Protein AF-A0A7S3IY42-F1 (afdb_monomer_lite)

Structure (mmCIF, N/CA/C/O backbone):
data_AF-A0A7S3IY42-F1
#
_entry.id   AF-A0A7S3IY42-F1
#
loop_
_atom_site.group_PDB
_atom_site.id
_atom_site.type_symbol
_atom_site.label_atom_id
_atom_site.label_alt_id
_atom_site.label_comp_id
_atom_site.label_asym_id
_atom_site.label_entity_id
_atom_site.label_seq_id
_atom_site.pdbx_PDB_ins_code
_atom_site.Cartn_x
_atom_site.Cartn_y
_atom_site.Cartn_z
_atom_site.occupancy
_atom_site.B_iso_or_equiv
_atom_site.auth_seq_id
_atom_site.auth_comp_id
_atom_site.auth_asym_id
_atom_site.auth_atom_id
_atom_site.pdbx_PDB_model_num
ATOM 1 N N . MET A 1 1 ? 15.808 -10.675 6.766 1.00 48.12 1 MET A N 1
ATOM 2 C CA . MET A 1 1 ? 15.452 -9.399 7.448 1.00 48.12 1 MET A CA 1
ATOM 3 C C . MET A 1 1 ? 15.768 -8.219 6.536 1.00 48.12 1 MET A C 1
ATOM 5 O O . MET A 1 1 ? 15.160 -7.177 6.728 1.00 48.12 1 MET A O 1
ATOM 9 N N . ASP A 1 2 ? 16.646 -8.403 5.539 1.00 58.22 2 ASP A N 1
ATOM 10 C CA . ASP A 1 2 ? 17.014 -7.414 4.513 1.00 58.22 2 ASP A CA 1
ATOM 11 C C . ASP A 1 2 ? 15.965 -7.301 3.373 1.00 58.22 2 ASP A C 1
ATOM 13 O O . ASP A 1 2 ? 16.101 -6.490 2.456 1.00 58.22 2 ASP A O 1
ATOM 17 N N . ASP A 1 3 ? 14.901 -8.100 3.466 1.00 70.06 3 ASP A N 1
ATOM 18 C CA . ASP A 1 3 ? 13.913 -8.363 2.422 1.00 70.06 3 ASP A CA 1
ATOM 19 C C . ASP A 1 3 ? 12.650 -7.485 2.542 1.00 70.06 3 ASP A C 1
ATOM 21 O O . ASP A 1 3 ? 11.837 -7.422 1.618 1.00 70.06 3 ASP A O 1
ATOM 25 N N . LYS A 1 4 ? 12.448 -6.831 3.696 1.00 78.31 4 LYS A N 1
ATOM 26 C CA . LYS A 1 4 ? 11.271 -5.995 3.984 1.00 78.31 4 LYS A CA 1
ATOM 27 C C . LYS A 1 4 ? 11.601 -4.515 3.848 1.00 78.31 4 LYS A C 1
ATOM 29 O O . LYS A 1 4 ? 12.685 -4.069 4.220 1.00 78.31 4 LYS A O 1
ATOM 34 N N . PHE A 1 5 ? 10.617 -3.733 3.411 1.00 86.31 5 PHE A N 1
ATOM 35 C CA . PHE A 1 5 ? 10.705 -2.279 3.472 1.00 86.31 5 PHE A CA 1
ATOM 36 C C . PHE A 1 5 ? 10.793 -1.825 4.933 1.0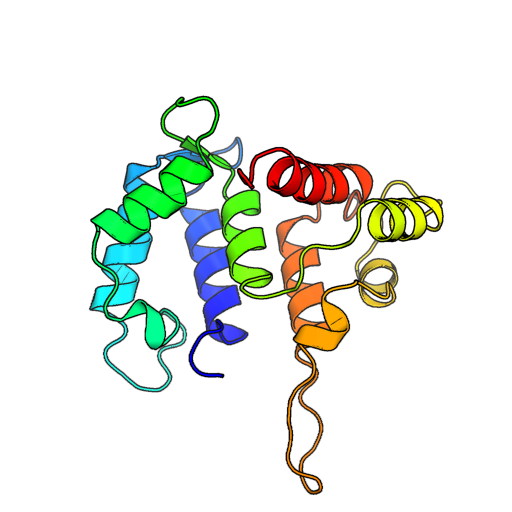0 86.31 5 PHE A C 1
ATOM 38 O O . PHE A 1 5 ? 9.995 -2.239 5.787 1.00 86.31 5 PHE A O 1
ATOM 45 N N . ASN A 1 6 ? 11.748 -0.953 5.243 1.00 87.31 6 ASN A N 1
ATOM 46 C CA . ASN A 1 6 ? 11.735 -0.248 6.519 1.00 87.31 6 ASN A CA 1
ATOM 47 C C . ASN A 1 6 ? 10.616 0.820 6.531 1.00 87.31 6 ASN A C 1
ATOM 49 O O . ASN A 1 6 ? 10.054 1.164 5.492 1.00 87.31 6 ASN A O 1
ATOM 53 N N . VAL A 1 7 ? 10.252 1.316 7.716 1.00 89.44 7 VAL A N 1
ATOM 54 C CA . VAL A 1 7 ? 9.140 2.277 7.868 1.00 89.44 7 VAL A CA 1
ATOM 55 C C . VAL A 1 7 ? 9.352 3.554 7.029 1.00 89.44 7 VAL A C 1
ATOM 57 O O . VAL A 1 7 ? 8.431 3.930 6.304 1.00 89.44 7 VAL A O 1
ATOM 60 N N . PRO A 1 8 ? 10.540 4.195 7.032 1.00 89.38 8 PRO A N 1
ATOM 61 C CA . PRO A 1 8 ? 10.821 5.319 6.135 1.00 89.38 8 PRO A CA 1
ATOM 62 C C . PRO A 1 8 ? 10.615 5.015 4.643 1.00 89.38 8 PRO A C 1
ATOM 64 O O . PRO A 1 8 ? 9.998 5.817 3.943 1.00 89.38 8 PRO A O 1
ATOM 67 N N . GLN A 1 9 ? 11.074 3.853 4.168 1.00 89.56 9 GLN A N 1
ATOM 68 C CA . GLN A 1 9 ? 10.902 3.429 2.775 1.00 89.56 9 GLN A CA 1
ATOM 69 C C . GLN A 1 9 ? 9.431 3.235 2.406 1.00 89.56 9 GLN A C 1
ATOM 71 O O . GLN A 1 9 ? 9.023 3.631 1.316 1.00 89.56 9 GLN A O 1
ATOM 76 N N . LEU A 1 10 ? 8.622 2.672 3.311 1.00 92.00 10 LEU A N 1
ATOM 77 C CA . LEU A 1 10 ? 7.178 2.549 3.101 1.00 92.00 10 LEU A CA 1
ATOM 78 C C . LEU A 1 10 ? 6.512 3.918 2.980 1.00 92.00 10 LEU A C 1
ATOM 80 O O . LEU A 1 10 ? 5.762 4.137 2.035 1.00 92.00 10 LEU A O 1
ATOM 84 N N . ASN A 1 11 ? 6.824 4.853 3.879 1.00 93.12 11 ASN A N 1
ATOM 85 C CA . ASN A 1 11 ? 6.273 6.208 3.823 1.00 93.12 11 ASN A CA 1
ATOM 86 C C . ASN A 1 11 ? 6.634 6.922 2.513 1.00 93.12 11 ASN A C 1
ATOM 88 O O . ASN A 1 11 ? 5.759 7.492 1.861 1.00 93.12 11 ASN A O 1
ATOM 92 N N . SER A 1 12 ? 7.905 6.850 2.096 1.00 92.94 12 SER A N 1
ATOM 93 C CA . SER A 1 12 ? 8.359 7.409 0.816 1.00 92.94 12 SER A CA 1
ATOM 94 C C . SER A 1 12 ? 7.630 6.772 -0.366 1.00 92.94 12 SER A C 1
ATOM 96 O O . SER A 1 12 ? 7.133 7.492 -1.230 1.00 92.94 12 SER A O 1
ATOM 98 N N . LEU A 1 13 ? 7.528 5.440 -0.399 1.00 93.81 13 LEU A N 1
ATOM 99 C CA . LEU A 1 13 ? 6.859 4.726 -1.483 1.00 93.81 13 LEU A CA 1
ATOM 100 C C . LEU A 1 13 ? 5.370 5.080 -1.564 1.00 93.81 13 LEU A C 1
ATOM 102 O O . LEU A 1 13 ? 4.885 5.389 -2.647 1.00 93.81 13 LEU A O 1
ATOM 106 N N . VAL A 1 14 ? 4.655 5.065 -0.437 1.00 95.06 14 VAL A N 1
ATOM 107 C CA . VAL A 1 14 ? 3.222 5.394 -0.374 1.00 95.06 14 VAL A CA 1
ATOM 108 C C . VAL A 1 14 ? 2.967 6.813 -0.873 1.00 95.06 14 VAL A C 1
ATOM 110 O O . VAL A 1 14 ? 2.059 7.028 -1.674 1.00 95.06 14 VAL A O 1
ATOM 113 N N . MET A 1 15 ? 3.785 7.776 -0.442 1.00 94.69 15 MET A N 1
ATOM 114 C CA . MET A 1 15 ? 3.671 9.162 -0.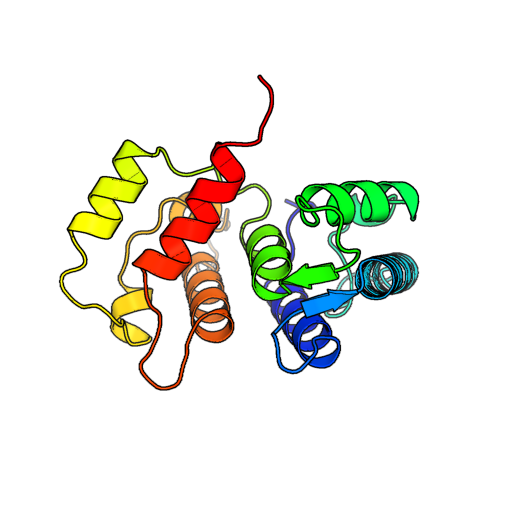887 1.00 94.69 15 MET A CA 1
ATOM 115 C C . MET A 1 15 ? 3.922 9.298 -2.393 1.00 94.69 15 MET A C 1
ATOM 117 O O . MET A 1 15 ? 3.151 9.963 -3.079 1.00 94.69 15 MET A O 1
ATOM 121 N N . GLU A 1 16 ? 4.967 8.660 -2.926 1.00 95.06 16 GLU A N 1
ATOM 122 C CA . GLU A 1 16 ? 5.263 8.693 -4.364 1.00 95.06 16 GLU A CA 1
ATOM 123 C C . GLU A 1 16 ? 4.162 8.046 -5.201 1.00 95.06 16 GLU A C 1
ATOM 125 O O . GLU A 1 16 ? 3.758 8.619 -6.208 1.00 95.06 16 GLU A O 1
ATOM 130 N N . LEU A 1 17 ? 3.633 6.901 -4.767 1.00 96.38 17 LEU A N 1
ATOM 131 C CA . LEU A 1 17 ? 2.496 6.261 -5.423 1.00 96.38 17 LEU A CA 1
ATOM 132 C C . LEU A 1 17 ? 1.277 7.188 -5.428 1.00 96.38 17 LEU A C 1
ATOM 134 O O . LEU A 1 17 ? 0.692 7.418 -6.480 1.00 96.38 17 LEU A O 1
ATOM 138 N N . LYS A 1 18 ? 0.948 7.799 -4.287 1.00 95.69 18 LYS A N 1
ATOM 139 C CA . LYS A 1 18 ? -0.169 8.745 -4.191 1.00 95.69 18 LYS A CA 1
ATOM 140 C C . LYS A 1 18 ? -0.010 9.947 -5.128 1.00 95.69 18 LYS A C 1
ATOM 142 O O . LYS A 1 18 ? -0.997 10.396 -5.690 1.00 95.69 18 LYS A O 1
ATOM 147 N N . MET A 1 19 ? 1.207 10.464 -5.308 1.00 95.88 19 MET A N 1
ATOM 148 C CA . MET A 1 19 ? 1.471 11.577 -6.233 1.00 95.88 19 MET A CA 1
ATOM 149 C C . MET A 1 19 ? 1.353 11.186 -7.712 1.00 95.88 19 MET A C 1
ATOM 151 O O . MET A 1 19 ? 1.130 12.055 -8.548 1.00 95.88 19 MET A O 1
ATOM 155 N N . LEU A 1 20 ? 1.556 9.909 -8.040 1.00 96.94 20 LEU A N 1
ATOM 156 C CA . LEU A 1 20 ? 1.462 9.390 -9.408 1.00 96.94 20 LEU A CA 1
ATOM 157 C C . LEU A 1 20 ? 0.054 8.909 -9.767 1.00 96.94 20 LEU A C 1
ATOM 159 O O . LEU A 1 20 ? -0.204 8.643 -10.941 1.00 96.94 20 LEU A O 1
ATOM 163 N N . ALA A 1 21 ? -0.813 8.748 -8.770 1.00 96.62 21 ALA A N 1
ATOM 164 C CA . ALA A 1 21 ? -2.184 8.322 -8.964 1.00 96.62 21 ALA A CA 1
ATOM 165 C C . ALA A 1 21 ? -3.053 9.456 -9.518 1.00 96.62 21 ALA A C 1
ATOM 167 O O . ALA A 1 21 ? -2.842 10.629 -9.206 1.00 96.62 21 ALA A O 1
ATOM 168 N N . ASP A 1 22 ? -4.034 9.089 -10.334 1.00 95.50 22 ASP A N 1
ATOM 169 C CA . ASP A 1 22 ? -5.075 9.995 -10.808 1.00 95.50 22 ASP A CA 1
ATOM 170 C C . ASP A 1 22 ? -6.185 10.213 -9.758 1.00 95.50 22 ASP A C 1
ATOM 172 O O . ASP A 1 22 ? -6.109 9.750 -8.615 1.00 95.50 22 ASP A O 1
ATOM 176 N N . GLU A 1 23 ? -7.227 10.952 -10.148 1.00 93.06 23 GLU A N 1
ATOM 177 C CA . GLU A 1 23 ? -8.392 11.252 -9.303 1.00 93.06 23 GLU A CA 1
ATOM 178 C C . GLU A 1 23 ? -9.183 9.995 -8.898 1.00 93.06 23 GLU A C 1
ATOM 180 O O . GLU A 1 23 ? -9.865 10.005 -7.874 1.00 93.06 23 GLU A O 1
ATOM 185 N N . GLU A 1 24 ? -9.060 8.905 -9.661 1.00 92.75 24 GLU A N 1
ATOM 186 C CA . GLU A 1 24 ? -9.687 7.607 -9.388 1.00 92.75 24 GLU A CA 1
ATOM 187 C C . GLU A 1 24 ? -8.771 6.668 -8.587 1.00 92.75 24 GLU A C 1
ATOM 189 O O . GLU A 1 24 ? -9.080 5.489 -8.402 1.00 92.75 24 GLU A O 1
ATOM 194 N N . GLU A 1 25 ? -7.652 7.186 -8.071 1.00 93.56 25 GLU A N 1
ATOM 195 C CA . GLU A 1 25 ? -6.660 6.433 -7.303 1.00 93.56 25 GLU A CA 1
ATOM 196 C C . GLU A 1 25 ? -5.941 5.353 -8.133 1.00 93.56 25 GLU A C 1
ATOM 198 O O . GLU A 1 25 ? -5.400 4.388 -7.577 1.00 93.56 25 GLU A O 1
ATOM 203 N N . ASN A 1 26 ? -5.895 5.508 -9.457 1.00 95.25 26 ASN A N 1
ATOM 204 C CA . ASN A 1 26 ? -5.246 4.575 -10.368 1.00 95.25 26 ASN A CA 1
ATOM 205 C C . ASN A 1 26 ? -3.892 5.100 -10.854 1.00 95.25 26 ASN A C 1
ATOM 207 O O . ASN A 1 26 ? -3.679 6.293 -11.045 1.00 95.25 26 ASN A O 1
ATOM 211 N N . ILE A 1 27 ? -2.955 4.181 -11.079 1.00 96.75 27 ILE A N 1
ATOM 212 C CA . ILE A 1 27 ? -1.657 4.445 -11.701 1.00 96.75 27 ILE A CA 1
ATOM 213 C C . ILE A 1 27 ? -1.550 3.583 -12.951 1.00 96.75 27 ILE A C 1
ATOM 215 O O . ILE A 1 27 ? -1.801 2.379 -12.908 1.00 96.75 27 ILE A O 1
ATOM 219 N N . GLN A 1 28 ? -1.113 4.175 -14.062 1.00 97.25 28 GLN A N 1
ATOM 220 C CA . GLN A 1 28 ? -0.789 3.412 -15.267 1.00 97.25 28 GLN A CA 1
ATOM 221 C C . GLN A 1 28 ? 0.344 2.421 -14.987 1.00 97.25 28 GLN A C 1
ATOM 223 O O . GLN A 1 28 ? 1.377 2.790 -14.425 1.00 97.25 28 GLN A O 1
ATOM 228 N N . ASN A 1 29 ? 0.216 1.183 -15.465 1.00 96.31 29 ASN A N 1
ATOM 229 C CA . ASN A 1 29 ? 1.188 0.119 -15.201 1.00 96.31 29 ASN A CA 1
ATOM 230 C C . ASN A 1 29 ? 2.622 0.546 -15.520 1.00 96.31 29 ASN A C 1
ATOM 232 O O . ASN A 1 29 ? 3.542 0.311 -14.740 1.00 96.31 29 ASN A O 1
ATOM 236 N N . ARG A 1 30 ? 2.799 1.224 -16.659 1.00 96.88 30 ARG A N 1
ATOM 237 C CA . ARG A 1 30 ? 4.090 1.758 -17.096 1.00 96.88 30 ARG A CA 1
ATOM 238 C C . ARG A 1 30 ? 4.704 2.702 -16.060 1.00 96.88 30 ARG A C 1
ATOM 240 O O . ARG A 1 30 ? 5.880 2.558 -15.746 1.00 96.88 30 ARG A O 1
ATOM 247 N N . VAL A 1 31 ? 3.912 3.619 -15.509 1.00 97.06 31 VAL A N 1
ATOM 248 C CA . VAL A 1 31 ? 4.357 4.598 -14.506 1.00 97.06 31 VAL A CA 1
ATOM 249 C C . VAL A 1 31 ? 4.770 3.895 -13.210 1.00 97.06 31 VAL A C 1
ATOM 251 O O . VAL A 1 31 ? 5.823 4.201 -12.651 1.00 97.06 31 VAL A O 1
ATOM 254 N N . ALA A 1 32 ? 3.999 2.896 -12.766 1.00 96.19 32 ALA A N 1
ATOM 255 C CA . ALA A 1 32 ? 4.358 2.086 -11.602 1.00 96.19 32 ALA A CA 1
ATOM 256 C C . ALA A 1 32 ? 5.674 1.312 -11.822 1.00 96.19 32 ALA A C 1
ATOM 258 O O . ALA A 1 32 ? 6.541 1.298 -10.950 1.00 96.19 32 ALA A O 1
ATOM 259 N N . ILE A 1 33 ? 5.862 0.706 -12.999 1.00 96.06 33 ILE A N 1
ATOM 260 C CA . ILE A 1 33 ? 7.099 -0.009 -13.352 1.00 96.06 33 ILE A CA 1
ATOM 261 C C . ILE A 1 33 ? 8.296 0.950 -13.370 1.00 96.06 33 ILE A C 1
ATOM 263 O O . ILE A 1 33 ? 9.326 0.657 -12.761 1.00 96.06 33 ILE A O 1
ATOM 267 N N . GLU A 1 34 ? 8.167 2.102 -14.033 1.00 95.25 34 GLU A N 1
ATOM 268 C CA . GLU A 1 34 ? 9.221 3.120 -14.121 1.00 95.25 34 GLU A CA 1
ATOM 269 C C . GLU A 1 34 ? 9.623 3.644 -12.734 1.00 95.25 34 GLU A C 1
ATOM 271 O O . GLU A 1 34 ? 10.816 3.817 -12.465 1.00 95.25 34 GLU A O 1
ATOM 276 N N . LEU A 1 35 ? 8.660 3.816 -11.817 1.00 94.88 35 LEU A N 1
ATOM 277 C CA . LEU A 1 35 ? 8.927 4.153 -10.418 1.00 94.88 35 LEU A CA 1
ATOM 278 C C . LEU A 1 35 ? 9.857 3.125 -9.761 1.00 94.88 35 LEU A C 1
ATOM 280 O O . LEU A 1 35 ? 10.886 3.507 -9.199 1.00 94.88 35 LEU A O 1
ATOM 284 N N . PHE A 1 36 ? 9.522 1.834 -9.831 1.00 93.62 36 PHE A N 1
ATOM 285 C CA . PHE A 1 36 ? 10.327 0.791 -9.194 1.00 93.62 36 PHE A CA 1
ATOM 286 C C . PHE A 1 36 ? 11.702 0.629 -9.842 1.00 93.62 36 PHE A C 1
ATOM 288 O O . PHE A 1 36 ? 12.687 0.485 -9.121 1.00 93.62 36 PHE A O 1
ATOM 295 N N . VAL A 1 37 ? 11.801 0.726 -11.171 1.00 92.06 37 VAL A N 1
ATOM 296 C CA . VAL A 1 37 ? 13.094 0.705 -11.877 1.00 92.06 37 VAL A CA 1
ATOM 297 C C . VAL A 1 37 ? 13.975 1.876 -11.435 1.00 92.06 37 VAL A C 1
ATOM 299 O O . VAL A 1 37 ? 15.148 1.685 -11.121 1.00 92.06 37 VAL A O 1
ATOM 302 N N . ARG A 1 38 ? 13.419 3.089 -11.346 1.00 90.56 38 ARG A N 1
ATOM 303 C CA . ARG A 1 38 ? 14.154 4.266 -10.862 1.00 90.56 38 ARG A CA 1
ATOM 304 C C . ARG A 1 38 ? 14.612 4.079 -9.415 1.00 90.56 38 ARG A C 1
ATOM 306 O O . ARG A 1 38 ? 15.766 4.360 -9.098 1.00 90.56 38 ARG A O 1
ATOM 313 N N . LYS A 1 39 ? 13.736 3.589 -8.531 1.00 89.50 39 LYS A N 1
ATOM 314 C CA . LYS A 1 39 ? 14.088 3.355 -7.121 1.00 89.50 39 LYS A CA 1
ATOM 315 C C . LYS A 1 39 ? 15.136 2.248 -6.978 1.00 89.50 39 LYS A C 1
ATOM 317 O O . LYS A 1 39 ? 16.066 2.424 -6.195 1.00 89.50 39 LYS A O 1
ATOM 322 N N . SER A 1 40 ? 15.074 1.164 -7.759 1.00 87.31 40 SER A N 1
ATOM 323 C CA . SER A 1 40 ? 16.086 0.094 -7.714 1.00 87.31 40 SER A CA 1
ATOM 324 C C . SER A 1 40 ? 17.463 0.589 -8.168 1.00 87.31 40 SER A C 1
ATOM 326 O O . SER A 1 40 ? 18.467 0.294 -7.523 1.00 87.31 40 SER A O 1
ATOM 328 N N . GLN A 1 41 ? 17.515 1.427 -9.209 1.00 82.31 41 GLN A N 1
ATOM 329 C CA . GLN A 1 41 ? 18.757 2.034 -9.701 1.00 82.31 41 GLN A CA 1
ATOM 330 C C . GLN A 1 41 ? 19.376 3.036 -8.719 1.00 82.31 41 GLN A C 1
ATOM 332 O O . GLN A 1 41 ? 20.603 3.171 -8.680 1.00 82.31 41 GLN A O 1
ATOM 337 N N . ASN A 1 42 ? 18.544 3.719 -7.929 1.00 75.19 42 ASN A N 1
ATOM 338 C CA . ASN A 1 42 ? 18.976 4.730 -6.964 1.00 75.19 42 ASN A CA 1
ATOM 339 C C . ASN A 1 42 ? 19.322 4.152 -5.581 1.00 75.19 42 ASN A C 1
ATOM 341 O O . ASN A 1 42 ? 20.045 4.799 -4.831 1.00 75.19 42 ASN A O 1
ATOM 345 N N . SER A 1 43 ? 18.919 2.909 -5.285 1.00 65.94 43 SER A N 1
ATOM 346 C CA . SER A 1 43 ? 19.130 2.208 -4.000 1.00 65.94 43 SER A CA 1
ATOM 347 C C . SER A 1 43 ? 20.584 1.766 -3.742 1.00 65.94 43 SER A C 1
ATOM 349 O O . SER A 1 43 ? 20.838 0.684 -3.214 1.00 65.94 43 SER A O 1
ATOM 351 N N . LYS A 1 44 ? 21.575 2.570 -4.140 1.00 59.12 44 LYS A N 1
ATOM 352 C CA . LYS A 1 44 ? 23.005 2.215 -4.098 1.00 59.12 44 LYS A CA 1
ATOM 353 C C . LYS A 1 44 ? 23.685 2.488 -2.752 1.00 59.12 44 LYS A C 1
ATOM 355 O O . LYS A 1 44 ? 24.853 2.141 -2.599 1.00 59.12 44 LYS A O 1
ATOM 360 N N . PHE A 1 45 ? 22.982 3.069 -1.777 1.00 54.75 45 PHE A N 1
ATOM 361 C CA . PHE A 1 45 ? 23.552 3.437 -0.479 1.00 54.75 45 PHE A CA 1
ATOM 362 C C . PHE A 1 45 ? 22.745 2.872 0.698 1.00 54.75 45 PHE A C 1
ATOM 364 O O . PHE A 1 45 ? 21.514 2.883 0.703 1.00 54.75 45 PHE A O 1
ATOM 371 N N . LEU A 1 46 ? 23.460 2.382 1.717 1.00 51.09 46 LEU A N 1
ATOM 372 C CA . LEU A 1 46 ? 22.894 1.971 3.005 1.00 51.09 46 LEU A CA 1
ATOM 373 C C . LEU A 1 46 ? 22.165 3.160 3.649 1.00 51.09 46 LEU A C 1
ATOM 375 O O . LEU A 1 46 ? 22.785 4.186 3.915 1.00 51.09 46 LEU A O 1
ATOM 379 N N . GLY A 1 47 ? 20.867 3.004 3.918 1.00 56.72 47 GLY A N 1
ATOM 380 C CA . GLY A 1 47 ? 20.050 4.030 4.577 1.00 56.72 47 GLY A CA 1
ATOM 381 C C . GLY A 1 47 ? 19.311 4.986 3.637 1.00 56.72 47 GLY A C 1
ATOM 382 O O . GLY A 1 47 ? 18.789 5.992 4.108 1.00 56.72 47 GLY A O 1
ATOM 383 N N . ASP A 1 48 ? 19.234 4.692 2.334 1.00 68.06 48 ASP A N 1
ATOM 384 C CA . ASP A 1 48 ? 18.375 5.460 1.431 1.00 68.06 48 ASP A CA 1
ATOM 385 C C . ASP A 1 48 ? 16.889 5.213 1.751 1.00 68.06 48 ASP A C 1
ATOM 387 O O . ASP A 1 48 ? 16.309 4.172 1.422 1.00 68.06 48 ASP A O 1
ATOM 391 N N . ASN A 1 49 ? 16.273 6.197 2.409 1.00 72.31 49 ASN A N 1
ATOM 392 C CA . ASN A 1 49 ? 14.845 6.210 2.726 1.00 72.31 49 ASN A CA 1
ATOM 393 C C . ASN A 1 49 ? 13.971 6.223 1.460 1.00 72.31 49 ASN A C 1
ATOM 395 O O . ASN A 1 49 ? 12.811 5.839 1.534 1.00 72.31 49 ASN A O 1
ATOM 399 N N . GLY A 1 50 ? 14.513 6.644 0.311 1.00 73.44 50 GLY A N 1
ATOM 400 C CA . GLY A 1 50 ? 13.859 6.572 -0.994 1.00 73.44 50 GLY A CA 1
ATOM 401 C C . GLY A 1 50 ? 14.161 5.284 -1.765 1.00 73.44 50 GLY A C 1
ATOM 402 O O . GLY A 1 50 ? 13.713 5.143 -2.905 1.00 73.44 50 GLY A O 1
ATOM 403 N N . GLY A 1 51 ? 14.906 4.349 -1.177 1.00 81.12 51 GLY A N 1
ATOM 404 C CA . GLY A 1 51 ? 15.288 3.096 -1.816 1.00 81.12 51 GLY A CA 1
ATOM 405 C C . GLY A 1 51 ? 14.242 1.982 -1.705 1.00 81.12 51 GLY A C 1
ATOM 406 O O . GLY A 1 51 ? 13.190 2.123 -1.082 1.00 81.12 51 GLY A O 1
ATOM 407 N N . LEU A 1 52 ? 14.557 0.846 -2.322 1.00 85.88 52 LEU A N 1
ATOM 408 C CA . LEU A 1 52 ? 13.849 -0.426 -2.179 1.00 85.88 52 LEU A CA 1
ATOM 409 C C . LEU A 1 52 ? 14.571 -1.323 -1.157 1.00 85.88 52 LEU A C 1
ATOM 411 O O . LEU A 1 52 ? 15.715 -1.036 -0.783 1.00 85.88 52 LEU A O 1
ATOM 415 N N . PRO A 1 53 ? 13.942 -2.421 -0.699 1.00 85.69 53 PRO A N 1
ATOM 416 C CA . PRO A 1 53 ? 14.624 -3.434 0.090 1.00 85.69 53 PRO A CA 1
ATOM 417 C C . PRO A 1 53 ? 15.857 -3.945 -0.650 1.00 85.69 53 PRO A C 1
ATOM 419 O O . PRO A 1 53 ? 15.886 -4.013 -1.881 1.00 85.69 53 PRO A O 1
ATOM 422 N N . LYS A 1 54 ? 16.884 -4.331 0.101 1.00 80.50 54 LYS A N 1
ATOM 423 C CA . LYS A 1 54 ? 18.180 -4.713 -0.468 1.00 80.50 54 LYS A CA 1
ATOM 424 C C . LYS A 1 54 ? 18.058 -5.889 -1.436 1.00 80.50 54 LYS A C 1
ATOM 426 O O . LYS A 1 54 ? 18.720 -5.891 -2.470 1.00 80.50 54 LYS A O 1
ATOM 431 N N . ASP A 1 55 ? 17.166 -6.833 -1.167 1.00 82.38 55 ASP A N 1
ATOM 432 C CA . ASP A 1 55 ? 16.952 -7.994 -2.041 1.00 82.38 55 ASP A CA 1
ATOM 433 C C . ASP A 1 55 ? 16.335 -7.628 -3.398 1.00 82.38 55 ASP A C 1
ATOM 435 O O . ASP A 1 55 ? 16.471 -8.367 -4.372 1.00 82.38 55 ASP A O 1
ATOM 439 N N . TRP A 1 56 ? 15.717 -6.449 -3.495 1.00 85.94 56 TRP A N 1
ATOM 440 C CA . TRP A 1 56 ? 15.150 -5.926 -4.735 1.00 85.94 56 TRP A CA 1
ATOM 441 C C . TRP A 1 56 ? 16.192 -5.183 -5.582 1.00 85.94 56 TRP A C 1
ATOM 443 O O . TRP A 1 56 ? 15.894 -4.776 -6.703 1.00 85.94 56 TRP A O 1
ATOM 453 N N . SER A 1 57 ? 17.433 -5.037 -5.100 1.00 80.06 57 SER A N 1
ATOM 454 C CA . SER A 1 57 ? 18.531 -4.417 -5.862 1.00 80.06 57 SER A CA 1
ATOM 455 C C . SER A 1 57 ? 18.853 -5.154 -7.167 1.00 80.06 57 SER A C 1
ATOM 457 O O . SER A 1 57 ? 19.288 -4.533 -8.133 1.00 80.06 57 SER A O 1
ATOM 459 N N . ASN A 1 58 ? 18.587 -6.463 -7.220 1.00 82.75 58 ASN A N 1
ATOM 460 C CA . ASN A 1 58 ? 18.807 -7.298 -8.402 1.00 82.75 58 ASN A CA 1
ATOM 461 C C . ASN A 1 58 ? 17.560 -7.429 -9.292 1.00 82.75 58 ASN A C 1
ATOM 463 O O . ASN A 1 58 ? 17.592 -8.143 -10.297 1.00 82.75 58 ASN A O 1
ATOM 467 N N . PHE A 1 59 ? 16.445 -6.784 -8.936 1.00 89.00 59 PHE A N 1
ATOM 468 C CA . PHE A 1 59 ? 15.224 -6.876 -9.728 1.00 89.00 59 PHE A CA 1
ATOM 469 C C . PHE A 1 59 ? 15.381 -6.061 -11.013 1.00 89.00 59 PHE A C 1
ATOM 471 O O . PHE A 1 59 ? 15.639 -4.857 -11.000 1.00 89.00 59 PHE A O 1
ATOM 478 N N . SER A 1 60 ? 15.201 -6.738 -12.145 1.00 90.94 60 SER A N 1
ATOM 479 C CA . SER A 1 60 ? 15.102 -6.097 -13.457 1.00 90.94 60 SER A CA 1
ATOM 480 C C . SER A 1 60 ? 13.694 -5.557 -13.716 1.00 90.94 60 SER A C 1
ATOM 482 O O . SER A 1 60 ? 12.731 -5.945 -13.052 1.00 90.94 60 SER A O 1
ATOM 484 N N . GLN A 1 61 ? 13.550 -4.733 -14.756 1.00 93.81 61 GLN A N 1
ATOM 485 C CA . GLN A 1 61 ? 12.252 -4.242 -15.230 1.00 93.81 61 GLN A CA 1
ATOM 486 C C . GLN A 1 61 ? 11.214 -5.365 -15.394 1.00 93.81 61 GLN A C 1
ATOM 488 O O . GLN A 1 61 ? 10.078 -5.217 -14.958 1.00 93.81 61 GLN A O 1
ATOM 493 N N . THR A 1 62 ? 11.612 -6.525 -15.924 1.00 94.69 62 THR A N 1
ATOM 494 C CA . THR A 1 62 ? 10.721 -7.681 -16.114 1.00 94.69 62 THR A CA 1
ATOM 495 C C . THR A 1 62 ? 10.136 -8.215 -14.802 1.00 94.69 62 THR A C 1
ATOM 497 O O . THR A 1 62 ? 9.028 -8.749 -14.791 1.00 94.69 62 THR A O 1
ATOM 500 N N . HIS A 1 63 ? 10.851 -8.085 -13.681 1.00 93.38 63 HIS A N 1
ATOM 501 C CA . HIS A 1 63 ? 10.321 -8.472 -12.371 1.00 93.38 63 HIS A CA 1
ATOM 502 C C . HIS A 1 63 ? 9.198 -7.522 -11.941 1.00 93.38 63 HIS A C 1
ATOM 504 O O . HIS A 1 63 ? 8.133 -7.978 -11.525 1.00 93.38 63 HIS A O 1
ATOM 510 N N . PHE A 1 64 ? 9.400 -6.214 -12.119 1.00 94.06 64 PHE A N 1
ATOM 511 C CA . PHE A 1 64 ? 8.385 -5.205 -11.813 1.00 94.06 64 PHE A CA 1
ATOM 512 C C . PHE A 1 64 ? 7.182 -5.282 -12.755 1.00 94.06 64 PHE A C 1
ATOM 514 O O . PHE A 1 64 ? 6.049 -5.164 -12.301 1.00 94.06 64 PHE A O 1
ATOM 521 N N . GLU A 1 65 ? 7.399 -5.574 -14.039 1.00 93.25 65 GLU A N 1
ATOM 522 C CA . GLU A 1 65 ? 6.326 -5.837 -15.004 1.00 93.25 65 GLU A CA 1
ATOM 523 C C . GLU A 1 65 ? 5.438 -7.003 -14.572 1.00 93.25 65 GLU A C 1
ATOM 525 O O . GLU A 1 65 ? 4.216 -6.890 -14.621 1.00 93.25 65 GLU A O 1
ATOM 530 N N . LYS A 1 66 ? 6.034 -8.120 -14.131 1.00 91.31 66 LYS A N 1
ATOM 531 C CA . LYS A 1 66 ? 5.277 -9.277 -13.626 1.00 91.31 66 LYS A CA 1
ATOM 532 C C . LYS A 1 66 ? 4.473 -8.918 -12.379 1.00 91.31 66 LYS A C 1
ATOM 534 O O . LYS A 1 66 ? 3.305 -9.275 -12.295 1.00 91.31 66 LYS A O 1
ATOM 539 N N . MET A 1 67 ? 5.084 -8.197 -11.439 1.00 90.62 67 MET A N 1
ATOM 540 C CA . MET A 1 67 ? 4.417 -7.749 -10.216 1.00 90.62 67 MET A CA 1
ATOM 541 C C . MET A 1 67 ? 3.204 -6.864 -10.525 1.00 90.62 67 MET A C 1
ATOM 543 O O . MET A 1 67 ? 2.110 -7.148 -10.053 1.00 90.62 67 MET A O 1
ATOM 547 N N . VAL A 1 68 ? 3.382 -5.828 -11.349 1.00 91.81 68 VAL A N 1
ATOM 548 C CA . VAL A 1 68 ? 2.305 -4.897 -11.718 1.00 91.81 68 VAL A CA 1
ATOM 549 C C . VAL A 1 68 ? 1.216 -5.600 -12.530 1.00 91.81 68 VAL A C 1
ATOM 551 O O . VAL A 1 68 ? 0.036 -5.402 -12.264 1.00 91.81 68 VAL A O 1
ATOM 554 N N . ARG A 1 69 ? 1.583 -6.494 -13.457 1.00 89.31 69 ARG A N 1
ATOM 555 C CA . ARG A 1 69 ? 0.617 -7.284 -14.238 1.00 89.31 69 ARG A CA 1
ATOM 556 C C . ARG A 1 69 ? -0.264 -8.176 -13.367 1.00 89.31 69 ARG A C 1
ATOM 558 O O . ARG A 1 69 ? -1.429 -8.355 -13.690 1.00 89.31 69 ARG A O 1
ATOM 565 N N . ASN A 1 70 ? 0.274 -8.727 -12.280 1.00 87.69 70 ASN A N 1
ATOM 566 C CA . ASN A 1 70 ? -0.520 -9.539 -11.357 1.00 87.69 70 ASN A CA 1
ATOM 567 C C . ASN A 1 70 ? -1.577 -8.714 -10.604 1.00 87.69 70 ASN A C 1
ATOM 569 O O . ASN A 1 70 ? -2.537 -9.291 -10.104 1.00 87.69 70 ASN A O 1
ATOM 573 N N . LEU A 1 71 ? -1.408 -7.390 -10.533 1.00 88.06 71 LEU A N 1
ATOM 574 C CA . LEU A 1 71 ? -2.367 -6.466 -9.929 1.00 88.06 71 LEU A CA 1
ATOM 575 C C . LEU A 1 71 ? -3.352 -5.878 -10.958 1.00 88.06 71 LEU A C 1
ATOM 577 O O . LEU A 1 71 ? -4.479 -5.556 -10.592 1.00 88.06 71 LEU A O 1
ATOM 581 N N . ASP A 1 72 ? -2.969 -5.780 -12.237 1.00 88.94 72 ASP A N 1
ATOM 582 C CA . ASP A 1 72 ? -3.848 -5.381 -13.353 1.00 88.94 72 ASP A CA 1
ATOM 583 C C . ASP A 1 72 ? -4.634 -6.581 -13.898 1.00 88.94 72 ASP A C 1
ATOM 585 O O . ASP A 1 72 ? -4.366 -7.123 -14.979 1.00 88.94 72 ASP A O 1
ATOM 589 N N . ILE A 1 73 ? -5.584 -7.041 -13.089 1.00 83.06 73 ILE A N 1
ATOM 590 C CA . ILE A 1 73 ? -6.252 -8.322 -13.322 1.00 83.06 73 ILE A CA 1
ATOM 591 C C . ILE A 1 73 ? -7.256 -8.242 -14.476 1.00 83.06 73 ILE A C 1
ATOM 593 O O . ILE A 1 73 ? -7.441 -9.219 -15.198 1.00 83.06 73 ILE A O 1
ATOM 597 N N . ASP A 1 74 ? -7.860 -7.074 -14.679 1.00 86.25 74 ASP A N 1
ATOM 598 C CA . ASP A 1 74 ? -8.800 -6.838 -15.776 1.00 86.25 74 ASP A CA 1
ATOM 599 C C . ASP A 1 74 ? -8.085 -6.398 -17.069 1.00 86.25 74 ASP A C 1
ATOM 601 O O . ASP A 1 74 ? -8.732 -6.159 -18.088 1.00 86.25 74 ASP A O 1
ATOM 605 N N . HIS A 1 75 ? -6.746 -6.336 -17.047 1.00 87.75 75 HIS A N 1
ATOM 606 C CA . HIS A 1 75 ? -5.884 -5.995 -18.182 1.00 87.75 75 HIS A CA 1
ATOM 607 C C . HIS A 1 75 ? -6.220 -4.643 -18.822 1.00 87.75 75 HIS A C 1
ATOM 609 O O . HIS A 1 75 ? -6.147 -4.474 -20.043 1.00 87.75 75 HIS A O 1
ATOM 615 N N . ILE A 1 76 ? -6.578 -3.672 -17.986 1.00 92.25 76 ILE A N 1
ATOM 616 C CA . ILE A 1 76 ? -6.984 -2.326 -18.403 1.00 92.25 76 ILE A CA 1
ATOM 617 C C . ILE A 1 76 ? -5.794 -1.363 -18.509 1.00 92.25 76 ILE A C 1
ATOM 619 O O . ILE A 1 76 ? -5.943 -0.245 -18.998 1.00 92.25 76 ILE A O 1
ATOM 623 N N . GLY A 1 77 ? -4.595 -1.793 -18.102 1.00 93.50 77 GLY A N 1
ATOM 624 C CA . GLY A 1 77 ? -3.363 -1.012 -18.201 1.00 93.50 77 GLY A CA 1
ATOM 625 C C . GLY A 1 77 ? -3.104 -0.083 -17.015 1.00 93.50 77 GLY A C 1
ATOM 626 O O . GLY A 1 77 ? -2.137 0.687 -17.053 1.00 93.50 77 GLY A O 1
ATOM 627 N N . CYS A 1 78 ? -3.920 -0.156 -15.964 1.00 94.94 78 CYS A N 1
ATOM 628 C CA . CYS A 1 78 ? -3.748 0.585 -14.722 1.00 94.94 78 CYS A CA 1
ATOM 629 C C . CYS A 1 78 ? -4.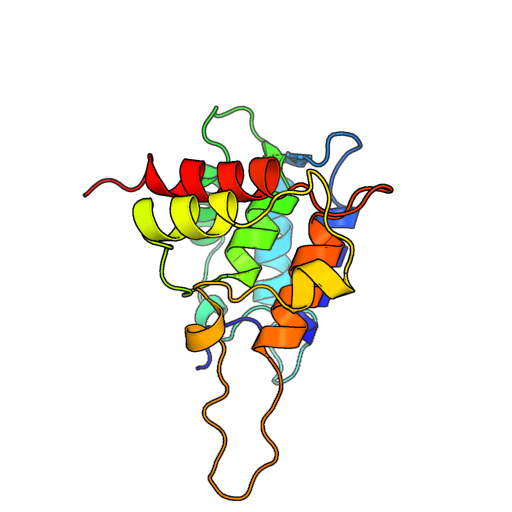088 -0.271 -13.497 1.00 94.94 78 CYS A C 1
ATOM 631 O O . CYS A 1 78 ? -4.753 -1.300 -13.593 1.00 94.94 78 CYS A O 1
ATOM 633 N N . ILE A 1 79 ? -3.607 0.169 -12.336 1.00 93.56 79 ILE A N 1
ATOM 634 C CA . ILE A 1 79 ? -3.839 -0.473 -11.042 1.00 93.56 79 ILE A CA 1
ATOM 635 C C . ILE A 1 79 ? -4.178 0.569 -9.987 1.00 93.56 79 ILE A C 1
ATOM 637 O O . ILE A 1 79 ? -3.621 1.667 -9.993 1.00 93.56 79 ILE A O 1
ATOM 641 N N . ASN A 1 80 ? -5.018 0.200 -9.024 1.00 92.44 80 ASN A N 1
ATOM 642 C CA . ASN A 1 80 ? -5.267 1.054 -7.872 1.00 92.44 80 ASN A CA 1
ATOM 643 C C . ASN A 1 80 ? -4.005 1.133 -6.990 1.00 92.44 80 ASN A C 1
ATOM 645 O O . ASN A 1 80 ? -3.474 0.108 -6.543 1.00 92.44 80 ASN A O 1
ATOM 649 N N . TYR A 1 81 ? -3.517 2.345 -6.709 1.00 94.12 81 TYR A N 1
ATOM 650 C CA . TYR A 1 81 ? -2.249 2.513 -5.991 1.00 94.12 81 TYR A CA 1
ATOM 651 C C . TYR A 1 81 ? -2.317 2.037 -4.540 1.00 94.12 81 TYR A C 1
ATOM 653 O O . TYR A 1 81 ? -1.303 1.584 -4.004 1.00 94.12 81 TYR A O 1
ATOM 661 N N . LYS A 1 82 ? -3.495 2.110 -3.901 1.00 93.06 82 LYS A N 1
ATOM 662 C CA . LYS A 1 82 ? -3.683 1.639 -2.525 1.00 93.06 82 LYS A CA 1
ATOM 663 C C . LYS A 1 82 ? -3.515 0.129 -2.444 1.00 93.06 82 LYS A C 1
ATOM 665 O O . LYS A 1 82 ? -2.968 -0.354 -1.455 1.00 93.06 82 LYS A O 1
ATOM 670 N N . VAL A 1 83 ? -3.911 -0.612 -3.482 1.00 89.56 83 VAL A N 1
ATOM 671 C CA . VAL A 1 83 ? -3.679 -2.064 -3.563 1.00 89.56 83 VAL A CA 1
ATOM 672 C C . VAL A 1 83 ? -2.182 -2.350 -3.601 1.00 89.56 83 VAL A C 1
ATOM 674 O O . VAL A 1 83 ? -1.666 -3.008 -2.700 1.00 89.56 83 VAL A O 1
ATOM 677 N N . LEU A 1 84 ? -1.460 -1.766 -4.563 1.00 91.88 84 LEU A N 1
ATOM 678 C CA . LEU A 1 84 ? -0.008 -1.934 -4.680 1.00 91.88 84 LEU A CA 1
ATOM 679 C C . LEU A 1 84 ? 0.728 -1.542 -3.389 1.00 91.88 84 LEU A C 1
ATOM 681 O O . LEU A 1 84 ? 1.567 -2.297 -2.896 1.00 91.88 84 LEU A O 1
ATOM 685 N N . ALA A 1 85 ? 0.390 -0.387 -2.814 1.00 93.25 85 ALA A N 1
ATOM 686 C CA . ALA A 1 85 ? 0.966 0.081 -1.561 1.00 93.25 85 ALA A CA 1
ATOM 687 C C . ALA A 1 85 ? 0.695 -0.895 -0.406 1.00 93.25 85 ALA A C 1
ATOM 689 O O . ALA A 1 85 ? 1.609 -1.205 0.355 1.00 93.25 85 ALA A O 1
ATOM 690 N N . THR A 1 86 ? -0.522 -1.436 -0.301 1.00 91.19 86 THR A N 1
ATOM 691 C CA . THR A 1 86 ? -0.882 -2.429 0.725 1.00 91.19 86 THR A CA 1
ATOM 692 C C . THR A 1 86 ? -0.059 -3.704 0.584 1.00 91.19 86 THR A C 1
ATOM 694 O O . THR A 1 86 ? 0.466 -4.195 1.584 1.00 91.19 86 THR A O 1
ATOM 697 N N . CYS A 1 87 ? 0.128 -4.205 -0.641 1.00 88.62 87 CYS A N 1
ATOM 698 C CA . CYS A 1 87 ? 0.978 -5.368 -0.901 1.00 88.62 87 CYS A CA 1
ATOM 699 C C . CYS A 1 87 ? 2.436 -5.109 -0.483 1.00 88.62 87 CYS A C 1
ATOM 701 O O . CYS A 1 87 ? 3.068 -5.979 0.115 1.00 88.62 87 CYS A O 1
ATOM 703 N N . CYS A 1 88 ? 2.973 -3.911 -0.746 1.00 90.31 88 CYS A N 1
ATOM 704 C CA . CYS A 1 88 ? 4.321 -3.533 -0.312 1.00 90.31 88 CYS A CA 1
ATOM 705 C C . CYS A 1 88 ? 4.437 -3.381 1.214 1.00 90.31 88 CYS A C 1
ATOM 707 O O . CYS A 1 88 ? 5.434 -3.809 1.795 1.00 90.31 88 CYS A O 1
ATOM 709 N N . ILE A 1 89 ? 3.428 -2.800 1.871 1.00 90.31 89 ILE A N 1
ATOM 710 C CA . ILE A 1 89 ? 3.383 -2.638 3.332 1.00 90.31 89 ILE A CA 1
ATOM 711 C C . ILE A 1 89 ? 3.346 -3.999 4.030 1.00 90.31 89 ILE A C 1
ATOM 713 O O . ILE A 1 89 ? 4.078 -4.225 4.992 1.00 90.31 89 ILE A O 1
ATOM 717 N N . LEU A 1 90 ? 2.516 -4.914 3.530 1.00 87.69 90 LEU A N 1
ATOM 718 C CA . LEU A 1 90 ? 2.319 -6.246 4.097 1.00 87.69 90 LEU A CA 1
ATOM 719 C C . LEU A 1 90 ? 3.254 -7.299 3.496 1.00 87.69 90 LEU A C 1
ATOM 721 O O . LEU A 1 90 ? 3.016 -8.495 3.658 1.00 87.69 90 LEU A O 1
ATOM 725 N N . LEU A 1 91 ? 4.325 -6.884 2.818 1.00 83.81 91 LEU A N 1
ATOM 726 C CA . LEU A 1 91 ? 5.246 -7.792 2.147 1.00 83.81 91 LEU A CA 1
ATOM 727 C C . LEU A 1 91 ? 5.773 -8.867 3.117 1.00 83.81 91 LEU A C 1
ATOM 729 O O . LEU A 1 91 ? 6.270 -8.565 4.203 1.00 83.81 91 LEU A O 1
ATOM 733 N N . GLN A 1 92 ? 5.662 -10.137 2.712 1.00 75.62 92 GLN A N 1
ATOM 734 C CA . GLN A 1 92 ? 5.989 -11.330 3.517 1.00 75.62 92 GLN A CA 1
ATOM 735 C C . GLN A 1 92 ? 5.162 -11.516 4.804 1.00 75.62 92 GLN A C 1
ATOM 737 O O . GLN A 1 92 ? 5.476 -12.392 5.614 1.00 75.62 92 GLN A O 1
ATOM 742 N N . SER A 1 93 ? 4.109 -10.728 5.023 1.00 79.50 93 SER A N 1
ATOM 743 C CA . SER A 1 93 ? 3.105 -11.075 6.025 1.00 79.50 93 SER A CA 1
ATOM 744 C C . SER A 1 93 ? 2.379 -12.334 5.572 1.00 79.50 93 SER A C 1
ATOM 746 O O . SER A 1 93 ? 2.100 -12.518 4.387 1.00 79.50 93 SER A O 1
ATOM 748 N N . GLN A 1 94 ? 2.067 -13.219 6.516 1.00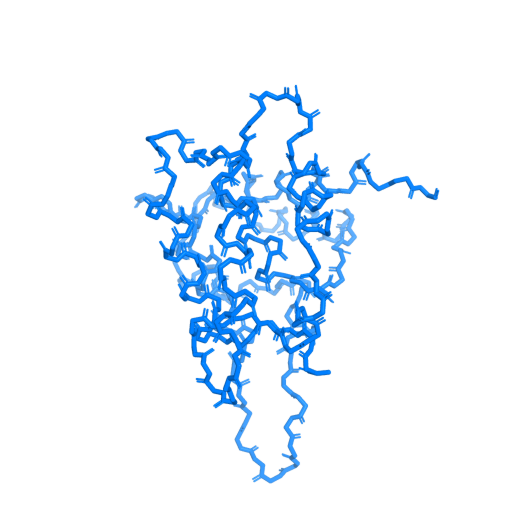 74.06 94 GLN A N 1
ATOM 749 C CA . GLN A 1 94 ? 1.237 -14.376 6.199 1.00 74.06 94 GLN A CA 1
ATOM 750 C C . GLN A 1 94 ? -0.131 -13.890 5.712 1.00 74.06 94 GLN A C 1
ATOM 752 O O . GLN A 1 94 ? -0.680 -12.935 6.262 1.00 74.06 94 GLN A O 1
ATOM 757 N N . LEU A 1 95 ? -0.687 -14.532 4.683 1.00 73.81 95 LEU A N 1
ATOM 758 C CA . LEU A 1 95 ? -2.046 -14.222 4.246 1.00 73.81 95 LEU A CA 1
ATOM 759 C C . LEU A 1 95 ? -3.035 -14.677 5.331 1.00 73.81 95 LEU A C 1
ATOM 761 O O . LEU A 1 95 ? -2.967 -15.845 5.730 1.00 73.81 95 LEU A O 1
ATOM 765 N N . PRO A 1 96 ? -3.975 -13.820 5.771 1.00 74.38 96 PRO A N 1
ATOM 766 C CA . PRO A 1 96 ? -4.898 -14.163 6.852 1.00 74.38 96 PRO A CA 1
ATOM 767 C C . PRO A 1 96 ? -5.786 -15.319 6.436 1.00 74.38 96 PRO A C 1
ATOM 769 O O . PRO A 1 96 ? -6.316 -15.275 5.329 1.00 74.38 96 PRO A O 1
ATOM 772 N N . ASP A 1 97 ? -6.008 -16.312 7.303 1.00 79.62 97 ASP A N 1
ATOM 773 C CA . ASP A 1 97 ? -7.038 -17.311 7.017 1.00 79.62 97 ASP A CA 1
ATOM 774 C C . ASP A 1 97 ? -8.402 -16.640 6.787 1.00 79.62 97 ASP A C 1
ATOM 776 O O . ASP A 1 97 ? -8.732 -15.682 7.482 1.00 79.62 97 ASP A O 1
ATOM 780 N N . LEU A 1 98 ? -9.203 -17.126 5.830 1.00 79.62 98 LEU A N 1
ATOM 781 C CA . LEU A 1 98 ? -10.504 -16.518 5.521 1.00 79.62 98 LEU A CA 1
ATOM 782 C C . LEU A 1 98 ? -11.409 -16.546 6.756 1.00 79.62 98 LEU A C 1
ATOM 784 O O . LEU A 1 98 ? -12.033 -15.541 7.081 1.00 79.62 98 LEU A O 1
ATOM 788 N N . THR A 1 99 ? -11.383 -17.648 7.508 1.00 82.94 99 THR A N 1
ATOM 789 C CA . THR A 1 99 ? -12.111 -17.786 8.775 1.00 82.94 99 THR A CA 1
ATOM 790 C C . THR A 1 99 ? -11.627 -16.784 9.819 1.00 82.94 99 THR A C 1
ATOM 792 O O . THR A 1 99 ? -12.415 -16.222 10.580 1.00 82.94 99 THR A O 1
ATOM 795 N N . GLU A 1 100 ? -10.315 -16.551 9.885 1.00 80.94 100 GLU A N 1
ATOM 796 C CA . GLU A 1 100 ? -9.722 -15.592 10.810 1.00 80.94 100 GLU A CA 1
ATOM 797 C C . GLU A 1 100 ? -10.063 -14.150 10.433 1.00 80.94 100 GLU A C 1
ATOM 799 O O . GLU A 1 100 ? -10.432 -13.373 11.318 1.00 80.94 100 GLU A O 1
ATOM 804 N N . LEU A 1 101 ? -10.002 -13.824 9.142 1.00 82.50 101 LEU A N 1
ATOM 805 C CA . LEU A 1 101 ? -10.378 -12.529 8.594 1.00 82.50 101 LEU A CA 1
ATOM 806 C C . LEU A 1 101 ? -11.862 -12.250 8.843 1.00 82.50 101 LEU A C 1
ATOM 808 O O . LEU A 1 101 ? -12.190 -11.204 9.393 1.00 82.50 101 LEU A O 1
ATOM 812 N N . ASP A 1 102 ? -12.749 -13.196 8.535 1.00 84.38 102 ASP A N 1
ATOM 813 C CA . ASP A 1 102 ? -14.191 -13.053 8.760 1.00 84.38 102 ASP A CA 1
ATOM 814 C C . ASP A 1 102 ? -14.521 -12.916 10.249 1.00 84.38 102 ASP A C 1
ATOM 816 O O . ASP A 1 102 ? -15.334 -12.079 10.639 1.00 84.38 102 ASP A O 1
ATOM 820 N N . ARG A 1 103 ? -13.835 -13.664 11.118 1.00 85.19 103 ARG A N 1
ATOM 821 C CA . ARG A 1 103 ? -13.961 -13.526 12.576 1.00 85.19 103 ARG A CA 1
ATOM 822 C C . ARG A 1 103 ? -13.460 -12.170 13.077 1.00 85.19 103 ARG A C 1
ATOM 824 O O . ARG A 1 103 ? -14.022 -11.642 14.035 1.00 85.19 103 ARG A O 1
ATOM 831 N N . MET A 1 104 ? -12.396 -11.623 12.490 1.00 85.06 104 MET A N 1
ATOM 832 C CA . MET A 1 104 ? -11.895 -10.289 12.826 1.00 85.06 104 MET A CA 1
ATOM 833 C C . MET A 1 104 ? -12.894 -9.219 12.373 1.00 85.06 104 MET A C 1
ATOM 835 O O . MET A 1 104 ? -13.301 -8.397 13.189 1.00 85.06 104 MET A O 1
ATOM 839 N N . LEU A 1 105 ? -13.343 -9.278 11.117 1.00 84.62 105 LEU A N 1
ATOM 840 C CA . LEU A 1 105 ? -14.316 -8.347 10.543 1.00 84.62 105 LEU A CA 1
ATOM 841 C C . LEU A 1 105 ? -15.666 -8.409 11.270 1.00 84.62 105 LEU A C 1
ATOM 843 O O . LEU A 1 105 ? -16.246 -7.371 11.559 1.00 84.62 105 LEU A O 1
ATOM 847 N N . GLY A 1 106 ? -16.133 -9.597 11.663 1.00 84.12 106 GLY A N 1
ATOM 848 C CA . GLY A 1 106 ? -17.389 -9.777 12.399 1.00 84.12 106 GLY A CA 1
ATOM 849 C C . GLY A 1 106 ? -17.385 -9.209 13.825 1.00 84.12 106 GLY A C 1
ATOM 850 O O . GLY A 1 106 ? -18.448 -9.003 14.409 1.00 84.12 106 GLY A O 1
ATOM 851 N N . LYS A 1 107 ? -16.209 -8.927 14.404 1.00 85.38 107 LYS A N 1
ATOM 852 C CA . LYS A 1 107 ? -16.096 -8.229 15.700 1.00 85.38 107 LYS A CA 1
ATOM 853 C C . LYS A 1 107 ? -16.226 -6.713 15.566 1.00 85.38 107 LYS A C 1
ATOM 855 O O . LYS A 1 107 ? -16.454 -6.037 16.569 1.00 85.38 107 LYS A O 1
ATOM 860 N N . ILE A 1 108 ? -16.079 -6.186 14.355 1.00 86.62 108 ILE A N 1
ATOM 861 C CA . ILE A 1 108 ? -16.118 -4.757 14.070 1.00 86.62 108 ILE A CA 1
ATOM 862 C C . ILE A 1 108 ? -17.576 -4.387 13.806 1.00 86.62 108 ILE A C 1
ATOM 864 O O . ILE A 1 108 ? -18.160 -4.766 12.798 1.00 86.62 108 ILE A O 1
ATOM 868 N N . LYS A 1 109 ? -18.187 -3.695 14.772 1.00 86.06 109 LYS A N 1
ATOM 869 C CA . LYS A 1 109 ? -19.614 -3.323 14.739 1.00 86.06 109 LYS A CA 1
ATOM 870 C C . LYS A 1 109 ? -19.880 -1.935 14.162 1.00 86.06 109 LYS A C 1
ATOM 872 O O . LYS A 1 109 ? -21.033 -1.535 14.056 1.00 86.06 109 LYS A O 1
ATOM 877 N N . VAL A 1 110 ? -18.821 -1.195 13.859 1.00 87.31 110 VAL A N 1
ATOM 878 C CA . VAL A 1 110 ? -18.884 0.138 13.264 1.00 87.31 110 VAL A CA 1
ATOM 879 C C . VAL A 1 110 ? -18.438 0.049 11.816 1.00 87.31 110 VAL A C 1
ATOM 881 O O . VAL A 1 110 ? -17.564 -0.748 11.483 1.00 87.31 110 VAL A O 1
ATOM 884 N N . GLU A 1 111 ? -19.056 0.846 10.957 1.00 88.12 111 GLU A N 1
ATOM 885 C CA . GLU A 1 111 ? -18.739 0.850 9.530 1.00 88.12 111 GLU A CA 1
ATOM 886 C C . GLU A 1 111 ? -17.369 1.481 9.257 1.00 88.12 111 GLU A C 1
ATOM 888 O O . GLU A 1 111 ? -16.566 0.924 8.506 1.00 88.12 111 GLU A O 1
ATOM 893 N N . TYR A 1 112 ? -17.080 2.583 9.953 1.00 92.06 112 TYR A N 1
ATOM 894 C CA . TYR A 1 112 ? -15.817 3.305 9.881 1.00 92.06 112 TYR A CA 1
ATOM 895 C C . TYR A 1 112 ? -15.099 3.271 11.221 1.00 92.06 112 TYR A C 1
ATOM 897 O O . TYR A 1 112 ? -15.699 3.461 12.281 1.00 92.06 112 TYR A O 1
ATOM 905 N N . LEU A 1 113 ? -13.794 3.032 11.158 1.00 93.06 113 LEU A N 1
ATOM 906 C CA . LEU A 1 113 ? -12.903 3.116 12.305 1.00 93.06 113 LEU A CA 1
ATOM 907 C C . LEU A 1 113 ? -12.084 4.390 12.228 1.00 93.06 113 LEU A C 1
ATOM 909 O O . LEU A 1 113 ? -11.496 4.682 11.187 1.00 93.06 113 LEU A O 1
ATOM 913 N N . ASN A 1 114 ? -11.974 5.089 13.352 1.00 94.44 114 ASN A N 1
ATOM 914 C CA . ASN A 1 114 ? -10.957 6.119 13.518 1.00 94.44 114 ASN A CA 1
ATOM 915 C C . ASN A 1 114 ? -9.577 5.491 13.809 1.00 94.44 114 ASN A C 1
ATOM 917 O O . ASN A 1 114 ? -9.449 4.277 14.002 1.00 94.44 114 ASN A O 1
ATOM 921 N N . GLN A 1 115 ? -8.531 6.319 13.853 1.00 92.69 115 GLN A N 1
ATOM 922 C CA . GLN A 1 115 ? -7.150 5.853 14.007 1.00 92.69 115 GLN A CA 1
ATOM 923 C C . GLN A 1 115 ? -6.924 5.074 15.307 1.00 92.69 115 GLN A C 1
ATOM 925 O O . GLN A 1 115 ? -6.263 4.034 15.299 1.00 92.69 115 GLN A O 1
ATOM 930 N N . GLU A 1 116 ? -7.487 5.550 16.418 1.00 93.06 116 GLU A N 1
ATOM 931 C CA . GLU A 1 116 ? -7.349 4.901 17.721 1.00 93.06 116 GLU A CA 1
ATOM 932 C C . GLU A 1 116 ? -7.976 3.505 17.680 1.00 93.06 116 GLU A C 1
ATOM 934 O O . GLU A 1 116 ? -7.300 2.510 17.945 1.00 93.06 116 GLU A O 1
ATOM 939 N N . GLN A 1 117 ? -9.227 3.406 17.227 1.00 92.88 117 GLN A N 1
ATOM 940 C CA . GLN A 1 117 ? -9.931 2.134 17.097 1.00 92.88 117 GLN A CA 1
ATOM 941 C C . GLN A 1 117 ? -9.185 1.172 16.167 1.00 92.88 117 GLN A C 1
ATOM 943 O O . GLN A 1 117 ? -8.973 0.014 16.529 1.00 92.88 117 GLN A O 1
ATOM 948 N N . PHE A 1 118 ? -8.722 1.650 15.009 1.00 92.75 118 PHE A N 1
ATOM 949 C CA . PHE A 1 118 ? -7.962 0.844 14.056 1.00 92.75 118 PHE A CA 1
ATOM 950 C C . PHE A 1 118 ? -6.657 0.308 14.665 1.00 92.75 118 PHE A C 1
ATOM 952 O O . PHE A 1 118 ? -6.334 -0.870 14.510 1.00 92.75 118 PHE A O 1
ATOM 959 N N . SER A 1 119 ? -5.929 1.136 15.419 1.00 90.62 119 SER A N 1
ATOM 960 C CA . SER A 1 119 ? -4.649 0.754 16.032 1.00 90.62 119 SER A CA 1
ATOM 961 C C . SER A 1 119 ? -4.782 -0.385 17.057 1.00 90.62 119 SER A C 1
ATOM 963 O O . SER A 1 119 ? -3.896 -1.245 17.157 1.00 90.62 119 SER A O 1
ATOM 965 N N . THR A 1 120 ? -5.921 -0.445 17.761 1.00 90.31 120 THR A N 1
ATOM 966 C CA . THR A 1 120 ? -6.208 -1.465 18.785 1.00 90.31 120 THR A CA 1
ATOM 967 C C . THR A 1 120 ? -6.573 -2.832 18.208 1.00 90.31 120 THR A C 1
ATOM 969 O O . THR A 1 120 ? -6.531 -3.835 18.925 1.00 90.31 120 THR A O 1
ATOM 972 N N . ILE A 1 121 ? -6.895 -2.913 16.913 1.00 88.94 121 ILE A N 1
ATOM 973 C CA . ILE A 1 121 ? -7.237 -4.185 16.276 1.00 88.94 121 ILE A CA 1
ATOM 974 C C . ILE A 1 121 ? -6.015 -5.096 16.264 1.00 88.94 121 ILE A C 1
ATOM 976 O O . ILE A 1 121 ? -4.911 -4.716 15.860 1.00 88.94 121 ILE A O 1
ATOM 980 N N . ASN A 1 122 ? -6.226 -6.341 16.682 1.00 87.50 122 ASN A N 1
ATOM 981 C CA . ASN A 1 122 ? -5.219 -7.381 16.567 1.00 87.50 122 ASN A CA 1
ATOM 982 C C . ASN A 1 122 ? -5.239 -7.975 15.152 1.00 87.50 122 ASN A C 1
ATOM 984 O O . ASN A 1 122 ? -5.947 -8.947 14.888 1.00 87.50 122 ASN A O 1
ATOM 988 N N . PHE A 1 123 ? -4.490 -7.355 14.242 1.00 86.81 123 PHE A N 1
ATOM 989 C CA . PHE A 1 123 ? -4.326 -7.841 12.875 1.00 86.81 123 PHE A CA 1
ATOM 990 C C . PHE A 1 123 ? -3.444 -9.090 12.826 1.00 86.81 123 PHE A C 1
ATOM 992 O O . PHE A 1 123 ? -2.469 -9.194 13.573 1.00 86.81 123 PHE A O 1
ATOM 999 N N . TRP A 1 124 ? -3.724 -9.992 11.884 1.00 84.75 124 TRP A N 1
ATOM 1000 C CA . TRP A 1 124 ? -2.974 -11.240 11.690 1.00 84.75 124 TRP A CA 1
ATOM 1001 C C . TRP A 1 124 ? -1.482 -11.003 11.386 1.00 84.75 124 TRP A C 1
ATOM 1003 O O . TRP A 1 124 ? -0.634 -11.783 11.814 1.00 84.75 124 TRP A O 1
ATOM 1013 N N . PHE A 1 125 ? -1.145 -9.898 10.708 1.00 85.38 125 PHE A N 1
ATOM 1014 C CA . PHE A 1 125 ? 0.237 -9.538 10.378 1.00 85.38 125 PHE A CA 1
ATOM 1015 C C . PHE A 1 125 ? 1.023 -8.989 11.578 1.00 85.38 125 PHE A C 1
ATOM 1017 O O . PHE A 1 125 ? 2.242 -8.861 11.503 1.00 85.38 125 PHE A O 1
ATOM 1024 N N . SER A 1 126 ? 0.365 -8.682 12.705 1.00 84.50 126 SER A N 1
ATOM 1025 C CA . SER A 1 126 ? 1.025 -8.034 13.848 1.00 84.50 126 SER A CA 1
ATOM 1026 C C . SER A 1 126 ? 2.221 -8.844 14.353 1.00 84.50 126 SER A C 1
ATOM 1028 O O . SER A 1 126 ? 3.256 -8.259 14.654 1.00 84.50 126 SER A O 1
ATOM 1030 N N . LYS A 1 127 ? 2.103 -10.180 14.371 1.00 79.31 127 LYS A N 1
ATOM 1031 C CA . LYS A 1 127 ? 3.169 -11.096 14.807 1.00 79.31 127 LYS A CA 1
ATOM 1032 C C . LYS A 1 127 ? 4.343 -11.164 13.829 1.00 79.31 127 LYS A C 1
ATOM 1034 O O . LYS A 1 127 ? 5.483 -11.302 14.249 1.00 79.31 127 LYS A O 1
ATOM 1039 N N . SER A 1 128 ? 4.089 -11.074 12.521 1.00 78.44 128 SER A N 1
ATOM 1040 C CA . SER A 1 128 ? 5.154 -11.103 11.503 1.00 78.44 128 SER A CA 1
ATOM 1041 C C . SER A 1 128 ? 5.942 -9.794 11.413 1.00 78.44 128 SER A C 1
ATOM 1043 O O . SER A 1 128 ? 6.998 -9.758 10.775 1.00 78.44 128 SER A O 1
ATOM 1045 N N . GLU A 1 129 ? 5.426 -8.734 12.037 1.00 80.31 129 GLU A N 1
ATOM 1046 C CA . GLU A 1 129 ? 6.054 -7.417 12.134 1.00 80.31 129 GLU A CA 1
ATOM 1047 C C . GLU A 1 129 ? 6.714 -7.166 13.500 1.00 80.31 129 GLU A C 1
ATOM 1049 O O . GLU A 1 129 ? 7.273 -6.090 13.706 1.00 80.31 129 GLU A O 1
ATOM 1054 N N . GLU A 1 130 ? 6.677 -8.126 14.434 1.00 74.94 130 GLU A N 1
ATOM 1055 C CA . GLU A 1 130 ? 7.408 -8.018 15.699 1.00 74.94 130 GLU A CA 1
ATOM 1056 C C . GLU A 1 130 ? 8.915 -7.941 15.432 1.00 74.94 130 GLU A C 1
ATOM 1058 O O . GLU A 1 130 ? 9.491 -8.738 14.680 1.00 74.94 130 GLU A O 1
ATOM 1063 N N . SER A 1 131 ? 9.563 -6.947 16.038 1.00 69.69 131 SER A N 1
ATOM 1064 C CA . SER A 1 131 ? 11.005 -6.792 15.908 1.00 69.69 131 SER A CA 1
ATOM 1065 C C . SER A 1 131 ? 11.718 -7.913 16.665 1.00 69.69 131 SER A C 1
ATOM 1067 O O . SER A 1 131 ? 11.377 -8.226 17.805 1.00 69.69 131 SER A O 1
ATOM 1069 N N . LYS A 1 132 ? 12.743 -8.510 16.045 1.00 68.62 132 LYS A N 1
ATOM 1070 C CA . LYS A 1 132 ? 13.635 -9.476 16.714 1.00 68.62 132 LYS A CA 1
ATOM 1071 C C . LYS A 1 132 ? 14.759 -8.722 17.418 1.00 68.62 132 LYS A C 1
ATOM 1073 O O . LYS A 1 132 ? 15.935 -8.896 17.096 1.00 68.62 132 LYS A O 1
ATOM 1078 N N . ASP A 1 133 ? 14.367 -7.825 18.311 1.00 68.88 133 ASP A N 1
ATOM 1079 C CA . ASP A 1 133 ? 15.298 -7.012 19.079 1.00 68.88 133 ASP A CA 1
ATOM 1080 C C . ASP A 1 133 ? 16.119 -7.898 20.025 1.00 68.88 133 ASP A C 1
ATOM 1082 O O . ASP A 1 133 ? 15.687 -8.970 20.453 1.00 68.88 133 ASP A O 1
ATOM 1086 N N . ARG A 1 134 ? 17.341 -7.464 20.341 1.00 68.88 134 ARG A N 1
ATOM 1087 C CA . ARG A 1 134 ? 18.172 -8.140 21.346 1.00 68.88 134 ARG A CA 1
ATOM 1088 C C . ARG A 1 134 ? 17.547 -7.940 22.731 1.00 68.88 134 ARG A C 1
ATOM 1090 O O . ARG A 1 134 ? 16.898 -6.925 22.972 1.00 68.88 134 ARG A O 1
ATOM 1097 N N . GLU A 1 135 ? 17.818 -8.850 23.666 1.00 60.97 135 GLU A N 1
ATOM 1098 C CA . GLU A 1 135 ? 17.263 -8.810 25.036 1.00 60.97 135 GLU A CA 1
ATOM 1099 C C . GLU A 1 135 ? 17.502 -7.481 25.782 1.00 60.97 135 GLU A C 1
ATOM 1101 O O . GLU A 1 135 ? 16.730 -7.124 26.664 1.00 60.97 135 GLU A O 1
ATOM 1106 N N . TYR A 1 136 ? 18.537 -6.722 25.407 1.00 67.56 136 TYR A N 1
ATOM 1107 C CA . TYR A 1 136 ? 18.908 -5.446 26.033 1.00 67.56 136 TYR A CA 1
ATOM 1108 C C . TYR A 1 136 ? 18.548 -4.206 25.199 1.00 67.56 136 TYR A C 1
ATOM 1110 O O . TYR A 1 136 ? 19.097 -3.129 25.431 1.00 67.56 136 TYR A O 1
ATOM 1118 N N . SER A 1 137 ? 17.669 -4.341 24.206 1.00 73.00 137 SER A N 1
ATOM 1119 C CA . SER A 1 137 ? 17.181 -3.213 23.400 1.00 73.00 137 SER A CA 1
ATOM 1120 C C . SER A 1 137 ? 15.719 -2.898 23.691 1.00 73.00 137 SER A C 1
ATOM 1122 O O . SER A 1 137 ? 14.918 -3.784 23.981 1.00 73.00 137 SER A O 1
ATOM 1124 N N . HIS A 1 138 ? 15.365 -1.617 23.587 1.00 69.62 138 HIS A N 1
ATOM 1125 C CA . HIS A 1 138 ? 13.967 -1.206 23.561 1.00 69.62 138 HIS A CA 1
ATOM 1126 C C . HIS A 1 138 ? 13.290 -1.794 22.326 1.00 69.62 138 HIS A C 1
ATOM 1128 O O . HIS A 1 138 ? 13.837 -1.692 21.228 1.00 69.62 138 HIS A O 1
ATOM 1134 N N . SER A 1 139 ? 12.106 -2.380 22.516 1.00 74.88 139 SER A N 1
ATOM 1135 C CA . SER A 1 139 ? 11.351 -2.936 21.398 1.00 74.88 139 SER A CA 1
ATOM 1136 C C . SER A 1 139 ? 10.965 -1.837 20.406 1.00 74.88 139 SER A C 1
ATOM 1138 O O . SER A 1 139 ? 10.370 -0.829 20.794 1.00 74.88 139 SER A O 1
ATOM 1140 N N . PHE A 1 140 ? 11.293 -2.025 19.128 1.00 81.50 140 PHE A N 1
ATOM 1141 C CA . PHE A 1 140 ? 10.844 -1.133 18.064 1.00 81.50 140 PHE A CA 1
ATOM 1142 C C . PHE A 1 140 ? 9.382 -1.451 17.688 1.00 81.50 140 PHE A C 1
ATOM 1144 O O . PHE A 1 140 ? 9.102 -2.569 17.240 1.00 81.50 140 PHE A O 1
ATOM 1151 N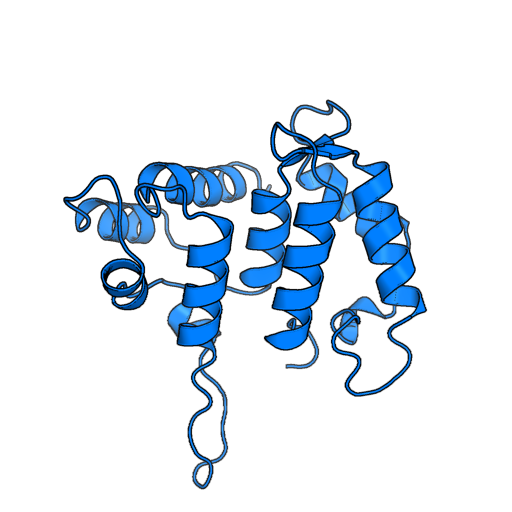 N . PRO A 1 141 ? 8.433 -0.497 17.804 1.00 86.94 141 PRO A N 1
ATOM 1152 C CA . PRO A 1 141 ? 6.999 -0.751 17.636 1.00 86.94 141 PRO A CA 1
ATOM 1153 C C . PRO A 1 141 ? 6.582 -0.807 16.155 1.00 86.94 141 PRO A C 1
ATOM 1155 O O . PRO A 1 141 ? 5.640 -0.142 15.725 1.00 86.94 141 PRO A O 1
ATOM 1158 N N . ARG A 1 142 ? 7.276 -1.611 15.341 1.00 87.50 142 ARG A N 1
ATOM 1159 C CA . ARG A 1 142 ? 7.058 -1.692 13.889 1.00 87.50 142 ARG A CA 1
ATOM 1160 C C . ARG A 1 142 ? 5.610 -2.013 13.533 1.00 87.50 142 ARG A C 1
ATOM 1162 O O . ARG A 1 142 ? 5.043 -1.336 12.687 1.00 87.50 142 ARG A O 1
ATOM 1169 N N . SER A 1 143 ? 4.998 -2.992 14.199 1.00 88.75 143 SER A N 1
ATOM 1170 C CA . SER A 1 143 ? 3.592 -3.362 13.975 1.00 88.75 143 SER A CA 1
ATOM 1171 C C . SER A 1 143 ? 2.636 -2.173 14.142 1.00 88.75 143 SER A C 1
ATOM 1173 O O . SER A 1 143 ? 1.733 -1.989 13.328 1.00 88.75 143 SER A O 1
ATOM 1175 N N . GLN A 1 144 ? 2.865 -1.313 15.141 1.00 90.62 144 GLN A N 1
ATOM 1176 C CA . GLN A 1 144 ? 2.058 -0.110 15.345 1.00 90.62 144 GLN A CA 1
ATOM 1177 C C . GLN A 1 144 ? 2.246 0.891 14.199 1.00 90.62 144 GLN A C 1
ATOM 1179 O O . GLN A 1 144 ? 1.262 1.360 13.636 1.00 90.62 144 GLN A O 1
ATOM 1184 N N . LEU A 1 145 ? 3.492 1.136 13.789 1.00 91.56 145 LEU A N 1
ATOM 1185 C CA . LEU A 1 145 ? 3.799 2.031 12.669 1.00 91.56 145 LEU A CA 1
ATOM 1186 C C . LEU A 1 145 ? 3.197 1.521 11.350 1.00 91.56 145 LEU A C 1
ATOM 1188 O O . LEU A 1 145 ? 2.657 2.298 10.574 1.00 91.56 145 LEU A O 1
ATOM 1192 N N . ILE A 1 146 ? 3.217 0.208 11.107 1.00 91.81 146 ILE A N 1
ATOM 1193 C CA . ILE A 1 146 ? 2.570 -0.399 9.935 1.00 91.81 146 ILE A CA 1
ATOM 1194 C C . ILE A 1 146 ? 1.053 -0.173 9.954 1.00 91.81 146 ILE A C 1
ATOM 1196 O O . ILE A 1 146 ? 0.477 0.172 8.921 1.00 91.81 146 ILE A O 1
ATOM 1200 N N . LYS A 1 147 ? 0.396 -0.313 11.115 1.00 93.50 147 LYS A N 1
ATOM 1201 C CA . LYS A 1 147 ? -1.037 -0.001 11.252 1.00 93.50 147 LYS A CA 1
ATOM 1202 C C . LYS A 1 147 ? -1.325 1.471 10.972 1.00 93.50 147 LYS A C 1
ATOM 1204 O O . LYS A 1 147 ? -2.321 1.766 10.324 1.00 93.50 147 LYS A O 1
ATOM 1209 N N . GLU A 1 148 ? -0.469 2.380 11.428 1.00 94.56 148 GLU A N 1
ATOM 1210 C CA . GLU A 1 148 ? -0.612 3.813 11.154 1.00 94.56 148 GLU A CA 1
ATOM 1211 C C . GLU A 1 148 ? -0.513 4.115 9.655 1.00 94.56 148 GLU A C 1
ATOM 1213 O O . GLU A 1 148 ? -1.367 4.822 9.124 1.00 94.56 148 GLU A O 1
ATOM 1218 N N . ILE A 1 149 ? 0.456 3.518 8.951 1.00 94.81 149 ILE A N 1
ATOM 1219 C CA . ILE A 1 149 ? 0.597 3.676 7.495 1.00 94.81 149 ILE A CA 1
ATOM 1220 C C . ILE A 1 149 ? -0.629 3.113 6.766 1.00 94.81 149 ILE A C 1
ATOM 1222 O O . ILE A 1 149 ? -1.171 3.771 5.879 1.00 94.81 149 ILE A O 1
ATOM 1226 N N . LEU A 1 150 ? -1.102 1.919 7.142 1.00 93.94 150 LEU A N 1
ATOM 1227 C CA . LEU A 1 150 ? -2.308 1.327 6.549 1.00 93.94 150 LEU A CA 1
ATOM 1228 C C . LEU A 1 150 ? -3.545 2.185 6.795 1.00 93.94 150 LEU A C 1
ATOM 1230 O O . LEU A 1 150 ? -4.351 2.360 5.884 1.00 93.94 150 LEU A O 1
ATOM 1234 N N . TYR A 1 151 ? -3.684 2.732 8.002 1.00 95.06 151 TYR A N 1
ATOM 1235 C CA . TYR A 1 151 ? -4.768 3.647 8.316 1.00 95.06 151 TYR A CA 1
ATOM 1236 C C . TYR A 1 151 ? -4.708 4.878 7.412 1.00 95.06 151 TYR A C 1
ATOM 1238 O O . TYR A 1 151 ? -5.677 5.178 6.733 1.00 95.06 151 TYR A O 1
ATOM 1246 N N . GLN A 1 152 ? -3.559 5.553 7.336 1.00 95.00 152 GLN A N 1
ATOM 1247 C CA . GLN A 1 152 ? -3.394 6.749 6.503 1.00 95.00 152 GLN A CA 1
ATOM 1248 C C . GLN A 1 152 ? -3.620 6.481 5.010 1.00 95.00 152 GLN A C 1
ATOM 1250 O O . GLN A 1 152 ? -4.115 7.354 4.301 1.00 95.00 152 GLN A O 1
ATOM 1255 N N . LEU A 1 153 ? -3.258 5.289 4.532 1.00 94.94 153 LEU A N 1
ATOM 1256 C CA . LEU A 1 153 ? -3.452 4.884 3.144 1.00 94.94 153 LEU A CA 1
ATOM 1257 C C . LEU A 1 153 ? -4.933 4.696 2.791 1.00 94.94 153 LEU A C 1
ATOM 1259 O O . LEU A 1 153 ? -5.341 5.030 1.681 1.00 94.94 153 LEU A O 1
ATOM 1263 N N . HIS A 1 154 ? -5.722 4.141 3.713 1.00 93.75 154 HIS A N 1
ATOM 1264 C CA . HIS A 1 154 ? -7.107 3.723 3.459 1.00 93.75 154 HIS A CA 1
ATOM 1265 C C . HIS A 1 154 ? -8.169 4.602 4.117 1.00 93.75 154 HIS A C 1
ATOM 1267 O O . HIS A 1 154 ? -9.354 4.365 3.899 1.00 93.75 154 HIS A O 1
ATOM 1273 N N . ALA A 1 155 ? -7.774 5.574 4.938 1.00 93.50 155 ALA A N 1
ATOM 1274 C CA . ALA A 1 155 ? -8.706 6.469 5.602 1.00 93.50 155 ALA A CA 1
ATOM 1275 C C . ALA A 1 155 ? -9.305 7.464 4.605 1.00 93.50 155 ALA A C 1
ATOM 1277 O O . ALA A 1 155 ? -8.588 8.212 3.938 1.00 93.50 155 ALA A O 1
ATOM 1278 N N . ASP A 1 156 ? -10.630 7.498 4.582 1.00 89.12 156 ASP A N 1
ATOM 1279 C CA . ASP A 1 156 ? -11.432 8.566 3.996 1.00 89.12 156 ASP A CA 1
ATOM 1280 C C . ASP A 1 156 ? -11.796 9.576 5.118 1.00 89.12 156 ASP A C 1
ATOM 1282 O O . ASP A 1 156 ? -11.442 9.346 6.282 1.00 89.12 156 ASP A O 1
ATOM 1286 N N . PRO A 1 157 ? -12.487 10.704 4.843 1.00 88.38 157 PRO A N 1
ATOM 1287 C CA . PRO A 1 157 ? -12.830 11.690 5.879 1.00 88.38 157 PRO A CA 1
ATOM 1288 C C . PRO A 1 157 ? -13.575 11.117 7.098 1.00 88.38 157 PRO A C 1
ATOM 1290 O O . PRO A 1 157 ? -13.472 11.665 8.194 1.00 88.38 157 PRO A O 1
ATOM 1293 N N . GLU A 1 158 ? -14.300 10.012 6.918 1.00 89.19 158 GLU A N 1
ATOM 1294 C CA . GLU A 1 158 ? -15.053 9.316 7.971 1.00 89.19 158 GLU A CA 1
ATOM 1295 C C . GLU A 1 158 ? -14.214 8.268 8.731 1.00 89.19 158 GLU A C 1
ATOM 1297 O O . GLU A 1 158 ? -14.620 7.805 9.797 1.00 89.19 158 GLU A O 1
ATOM 1302 N N . GLY A 1 159 ? -13.030 7.909 8.221 1.00 92.06 159 GLY A N 1
ATOM 1303 C CA . GLY A 1 159 ? -12.153 6.867 8.758 1.00 92.06 159 GLY A CA 1
ATOM 1304 C C . GLY A 1 159 ? -11.922 5.718 7.774 1.00 92.06 159 GLY A C 1
ATOM 1305 O O . GLY A 1 159 ? -12.097 5.861 6.565 1.00 92.06 159 GLY A O 1
ATOM 1306 N N . VAL A 1 160 ? -11.508 4.557 8.285 1.00 92.44 160 VAL A N 1
ATOM 1307 C CA . VAL A 1 160 ? -11.262 3.355 7.469 1.00 92.44 160 VAL A CA 1
ATOM 1308 C C . VAL A 1 160 ? -12.478 2.438 7.484 1.00 92.44 160 VAL A C 1
ATOM 1310 O O . VAL A 1 160 ? -12.897 1.980 8.550 1.00 92.44 160 VAL A O 1
ATOM 1313 N N . ASN A 1 161 ? -12.982 2.093 6.299 1.00 90.88 161 ASN A N 1
ATOM 1314 C CA . ASN A 1 161 ? -13.997 1.056 6.142 1.00 90.88 161 ASN A CA 1
ATOM 1315 C C . ASN A 1 161 ? -13.347 -0.335 6.064 1.00 90.88 161 ASN A C 1
ATOM 1317 O O . ASN A 1 161 ? -12.680 -0.695 5.089 1.00 90.88 161 ASN A O 1
ATOM 1321 N N . MET A 1 162 ? -13.573 -1.151 7.093 1.00 87.06 162 MET A N 1
ATOM 1322 C CA . MET A 1 162 ? -12.947 -2.472 7.206 1.00 87.06 162 MET A CA 1
ATOM 1323 C C . MET A 1 162 ? -13.509 -3.518 6.250 1.00 87.06 162 MET A C 1
ATOM 1325 O O . MET A 1 162 ? -12.806 -4.475 5.939 1.00 87.06 162 MET A O 1
ATOM 1329 N N . GLN A 1 163 ? -14.738 -3.352 5.760 1.00 83.38 163 GLN A N 1
ATOM 1330 C CA . GLN A 1 163 ? -15.290 -4.245 4.740 1.00 83.38 163 GLN A CA 1
ATOM 1331 C C . GLN A 1 163 ? -14.618 -3.991 3.390 1.00 83.38 163 GLN A C 1
ATOM 1333 O O . GLN A 1 163 ? -14.208 -4.941 2.723 1.00 83.38 163 GLN A O 1
ATOM 1338 N N . ARG A 1 164 ? -14.409 -2.716 3.030 1.00 82.88 164 ARG A N 1
ATOM 1339 C CA . ARG A 1 164 ? -13.643 -2.323 1.835 1.00 82.88 164 ARG A CA 1
ATOM 1340 C C . ARG A 1 164 ? -12.202 -2.821 1.924 1.00 82.88 164 ARG A C 1
ATOM 1342 O O . ARG A 1 164 ? -11.715 -3.462 0.995 1.00 82.88 164 ARG A O 1
ATOM 1349 N N . LEU A 1 165 ? -11.557 -2.612 3.074 1.00 81.75 165 LEU A N 1
ATOM 1350 C CA . LEU A 1 165 ? -10.203 -3.103 3.316 1.00 81.75 165 LEU A CA 1
ATOM 1351 C C . LEU A 1 165 ? -10.131 -4.644 3.292 1.00 81.75 165 LEU A C 1
ATOM 1353 O O . LEU A 1 165 ? -9.240 -5.228 2.681 1.00 81.75 165 LEU A O 1
ATOM 1357 N N . GLY A 1 166 ? -11.114 -5.313 3.896 1.00 77.69 166 GLY A N 1
ATOM 1358 C CA . GLY A 1 166 ? -11.266 -6.767 3.882 1.00 77.69 166 GLY A CA 1
ATOM 1359 C C . GLY A 1 166 ? -11.451 -7.346 2.480 1.00 77.69 166 GLY A C 1
ATOM 1360 O O . GLY A 1 166 ? -10.902 -8.406 2.182 1.00 77.69 166 GLY A O 1
ATOM 1361 N N . HIS A 1 167 ? -12.178 -6.648 1.605 1.00 75.81 167 HIS A N 1
ATOM 1362 C CA . HIS A 1 167 ? -12.350 -7.046 0.211 1.00 75.81 167 HIS A CA 1
ATOM 1363 C C . HIS A 1 167 ? -11.015 -7.061 -0.544 1.00 75.81 167 HIS A C 1
ATOM 1365 O O . HIS A 1 167 ? -10.752 -8.026 -1.261 1.00 75.81 167 HIS A O 1
ATOM 1371 N N . PHE A 1 168 ? -10.126 -6.085 -0.306 1.00 71.06 168 PHE A N 1
ATOM 1372 C CA . PHE A 1 168 ? -8.771 -6.112 -0.872 1.00 71.06 168 PHE A CA 1
ATOM 1373 C C . PHE A 1 168 ? -8.014 -7.390 -0.481 1.00 71.06 168 PHE A C 1
ATOM 1375 O O . PHE A 1 168 ? -7.463 -8.064 -1.346 1.00 71.06 168 PHE A O 1
ATOM 1382 N N . PHE A 1 169 ? -8.070 -7.798 0.791 1.00 69.94 169 PHE A N 1
ATOM 1383 C CA . PHE A 1 169 ? -7.398 -9.024 1.247 1.00 69.94 169 PHE A CA 1
ATOM 1384 C C . PHE A 1 169 ? -8.025 -10.316 0.707 1.00 69.94 169 PHE A C 1
ATOM 1386 O O . PHE A 1 169 ? -7.344 -11.337 0.597 1.00 69.94 169 PHE A O 1
ATOM 1393 N N . LYS A 1 170 ? -9.321 -10.298 0.374 1.00 67.50 170 LYS A N 1
ATOM 1394 C CA . LYS A 1 170 ? -10.016 -11.446 -0.226 1.00 67.50 170 LYS A CA 1
ATOM 1395 C C . LYS A 1 170 ? -9.699 -11.598 -1.715 1.00 67.50 170 LYS A C 1
ATOM 1397 O O . LYS A 1 170 ? -9.548 -12.730 -2.173 1.00 67.50 170 LYS A O 1
ATOM 1402 N N . LEU A 1 171 ? -9.557 -10.495 -2.453 1.00 57.22 171 LEU A N 1
ATOM 1403 C CA . LEU A 1 171 ? -9.224 -10.511 -3.883 1.00 57.22 171 LEU A CA 1
ATOM 1404 C C . LEU A 1 171 ? -7.853 -11.152 -4.163 1.00 57.22 171 LEU A C 1
ATOM 1406 O O . LEU A 1 171 ? -7.741 -11.924 -5.116 1.00 57.22 171 LEU A O 1
ATOM 1410 N N . ASP A 1 172 ? -6.860 -10.933 -3.293 1.00 53.16 172 ASP A N 1
ATOM 1411 C CA . ASP A 1 172 ? -5.529 -11.556 -3.407 1.00 53.16 172 ASP A CA 1
ATOM 1412 C C . ASP A 1 172 ? -5.557 -13.084 -3.202 1.00 53.16 172 ASP A C 1
ATOM 1414 O O . ASP A 1 172 ? -4.765 -13.812 -3.802 1.00 53.16 172 ASP A O 1
ATOM 1418 N N . ARG A 1 173 ? -6.492 -13.612 -2.394 1.00 51.22 173 ARG A N 1
ATOM 1419 C CA . ARG A 1 173 ? -6.600 -15.060 -2.116 1.00 51.22 173 ARG A CA 1
ATOM 1420 C C . ARG A 1 173 ? -7.317 -15.863 -3.195 1.00 51.22 173 ARG A C 1
ATOM 1422 O O . ARG A 1 173 ? -7.038 -17.048 -3.344 1.00 51.22 173 ARG A O 1
ATOM 1429 N N . ILE A 1 174 ? -8.241 -15.258 -3.937 1.00 43.59 174 ILE A N 1
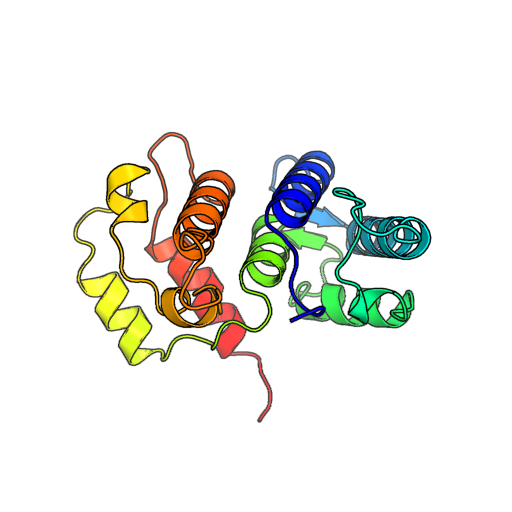ATOM 1430 C CA . ILE A 1 174 ? -9.002 -15.970 -4.980 1.00 43.59 174 ILE A CA 1
ATOM 1431 C C . ILE A 1 174 ? -8.104 -16.310 -6.189 1.00 43.59 174 ILE A C 1
ATOM 1433 O O . ILE A 1 174 ? -8.482 -17.124 -7.027 1.00 43.59 174 ILE A O 1
ATOM 1437 N N . ARG A 1 175 ? -6.909 -15.709 -6.295 1.00 45.53 175 ARG A N 1
ATOM 1438 C CA . ARG A 1 175 ? -6.126 -15.684 -7.540 1.00 45.53 175 ARG A CA 1
ATOM 1439 C C . ARG A 1 175 ? -4.690 -16.223 -7.435 1.00 45.53 175 ARG A C 1
ATOM 1441 O O . ARG A 1 175 ? -3.985 -16.208 -8.440 1.00 45.53 175 ARG A O 1
ATOM 1448 N N . THR A 1 176 ? -4.259 -16.774 -6.294 1.00 35.38 176 THR A N 1
ATOM 1449 C CA . THR A 1 176 ? -3.057 -17.633 -6.248 1.00 35.38 176 THR A CA 1
ATOM 1450 C C . THR A 1 176 ? -3.383 -19.010 -6.840 1.00 35.38 176 THR A C 1
ATOM 1452 O O . THR A 1 176 ? -4.204 -19.713 -6.244 1.00 35.38 176 THR A O 1
ATOM 1455 N N . PRO A 1 177 ? -2.780 -19.435 -7.969 1.00 32.84 177 PRO A N 1
ATOM 1456 C CA . PRO A 1 177 ? -2.850 -20.836 -8.358 1.00 32.84 177 PRO A CA 1
ATOM 1457 C C . PRO A 1 177 ? -2.127 -21.669 -7.293 1.00 32.84 177 PRO A C 1
ATOM 1459 O O . PRO A 1 177 ? -1.082 -21.253 -6.783 1.00 32.84 177 PRO A O 1
ATOM 1462 N N . GLN A 1 178 ? -2.725 -22.806 -6.933 1.00 33.38 178 GLN A N 1
ATOM 1463 C CA . GLN A 1 178 ? -2.027 -23.871 -6.211 1.00 33.38 178 GLN A CA 1
ATOM 1464 C C . GLN A 1 178 ? -0.857 -24.403 -7.040 1.00 33.38 178 GLN A C 1
ATOM 1466 O O . GLN A 1 178 ? -0.996 -24.444 -8.286 1.00 33.38 178 GLN A O 1
#

InterPro domains:
  IPR056199 SPEF2, C-terminal domain [PF24082] (5-159)

Sequence (178 aa):
MDDKFNVPQLNSLVMELKMLADEEENIQNRVAIELFVRKSQNSKFLGDNGGLPKDWSNFSQTHFEKMVRNLDIDHIGCINYKVLATCCILLQSQLPDLTELDRMLGKIKVEYLNQEQFSTINFWFSKSEESKDREYSHSFPRSQLIKEILYQLHADPEGVNMQRLGHFFKLDRIRTPQ

pLDDT: mean 83.86, std 13.18, range [32.84, 97.25]

Organism: NCBI:txid197538

Foldseek 3Di:
DLQAQDLLLLVLLLVVLQVQADPVQKHFLVRQLVQLQVQLVVQPDDPPSPHDRPVCVPPDSVNSSVVSVLQCVVVPRMHRSLLVSLCRLCPPQDQDDPVRLVVQLVVDPDQFDALVRQLPRDDSSLVVQWDPDDPPDDTDNRSSSSSVSNFVSQQDPRGHGSVVVSVSSVVVVVPDDD

Secondary structure (DSSP, 8-state):
-TTSPPHHHHHHHHHHHHHH--TTSEEEHHHHHHHHHHHHHH--STT-TTS--GGGGG--HHHHHHHHHHH-TT-SSEEEHHHHHHHHHTTTPPPPPHHHHHHHHTT--SSEE-HHHHHHS--GGGGGG-----TTSPPP-HHHHHHHHHHHHH-BTTBEEHHHHHHHHHHHHSS---

Radius of gyration: 16.61 Å; chains: 1; bounding box: 43×36×44 Å